Protein AF-S4Y455-F1 (afdb_monomer)

Sequence (99 aa):
MIACAACVGLAACSETSSTPSPEPAGFADRIAPLAAERCDGCHATAPGGSMAAYRTARSLVTPGKPDESLYYTLPARHPAAWGDAAGLVRAWIEAGAPE

pLDDT: mean 84.58, std 18.62, range [44.59, 98.56]

Mean predicted aligned error: 10.8 Å

Foldseek 3Di:
DDDDDDDDDDPPPPPPPPPPPPDVDALQPQPLVLQVVFPCVPACPDVLHGCSDLVSQVVQADALCQPSGCSQPPDPPDPTHSPPCSVVVNVCSNVGRGD

Secondary structure (DSSP, 8-state):
--------------------------IIIIIHHHHHHHTHHHHTTSTT--TTSHHHHHHT--TT-GGG-HHHH--TT-S---GGGHHHHHHHHHTT---

Solvent-accessible surface area (backbone atoms only — not comparable to full-atom values): 6136 Å² total; per-residue (Å²): 138,87,88,80,85,85,89,88,78,92,80,74,79,78,72,77,74,74,68,77,72,82,64,81,69,24,33,69,77,61,44,20,61,55,25,44,72,61,41,24,89,69,24,50,86,35,95,79,38,31,49,40,37,63,74,40,38,56,74,33,48,39,64,55,31,38,90,74,8,56,71,68,66,52,66,90,86,55,93,62,74,64,65,90,49,40,65,60,57,38,52,41,22,49,70,49,52,53,95

Radius of gyration: 24.21 Å; Cα contacts (8 Å, |Δi|>4): 109; chains: 1; bounding box: 21×57×83 Å

Structure (mmCIF, N/CA/C/O backbone):
data_AF-S4Y455-F1
#
_entry.id   AF-S4Y455-F1
#
loop_
_atom_site.group_PDB
_atom_site.id
_atom_site.type_symbol
_atom_site.label_atom_id
_atom_site.label_alt_id
_atom_site.label_comp_id
_atom_site.label_asym_id
_atom_site.label_entity_id
_atom_site.label_seq_id
_atom_site.pdbx_PDB_ins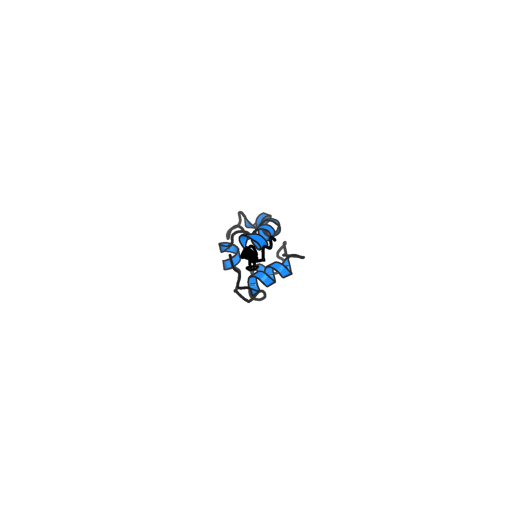_code
_atom_site.Cartn_x
_atom_site.Cartn_y
_atom_site.Cartn_z
_atom_site.occupancy
_atom_site.B_iso_or_equiv
_atom_site.auth_seq_id
_atom_site.auth_comp_id
_atom_site.auth_asym_id
_atom_site.auth_atom_id
_atom_site.pdbx_PDB_model_num
ATOM 1 N N . MET A 1 1 ? 2.769 41.820 68.278 1.00 48.25 1 MET A N 1
ATOM 2 C CA . MET A 1 1 ? 1.941 42.318 67.154 1.00 48.25 1 MET A CA 1
ATOM 3 C C . MET A 1 1 ? 2.925 42.613 66.032 1.00 48.25 1 MET A C 1
ATOM 5 O O . MET A 1 1 ? 3.915 43.261 66.327 1.00 48.25 1 MET A O 1
ATOM 9 N N . ILE A 1 2 ? 2.817 42.094 64.812 1.00 48.97 2 ILE A N 1
ATOM 10 C CA . ILE A 1 2 ? 1.632 41.699 64.027 1.00 48.97 2 ILE A CA 1
ATOM 11 C C . ILE A 1 2 ? 1.755 40.241 63.540 1.00 48.97 2 ILE A C 1
ATOM 13 O O . ILE A 1 2 ? 2.862 39.729 63.411 1.00 48.97 2 ILE A O 1
ATOM 17 N N . ALA A 1 3 ? 0.623 39.585 63.273 1.00 47.47 3 ALA A N 1
ATOM 18 C CA . ALA A 1 3 ? 0.552 38.279 62.618 1.00 47.47 3 ALA A CA 1
ATOM 19 C C . ALA A 1 3 ? -0.255 38.381 61.312 1.00 47.47 3 ALA A C 1
ATOM 21 O O . ALA A 1 3 ? -1.276 39.060 61.299 1.00 47.47 3 ALA A O 1
ATOM 22 N N . CYS A 1 4 ? 0.176 37.655 60.277 1.00 49.06 4 CYS A N 1
ATOM 23 C CA . CYS A 1 4 ? -0.615 37.186 59.129 1.00 49.06 4 CYS A CA 1
ATOM 24 C C . CYS A 1 4 ? -0.007 35.820 58.753 1.00 49.06 4 CYS A C 1
ATOM 26 O O . CYS A 1 4 ? 1.173 35.768 58.427 1.00 49.06 4 CYS A O 1
ATOM 28 N N . ALA A 1 5 ? -0.625 34.666 59.020 1.00 52.19 5 ALA A N 1
ATOM 29 C CA . ALA A 1 5 ? -1.925 34.164 58.550 1.00 52.19 5 ALA A CA 1
ATOM 30 C C . ALA A 1 5 ? -1.912 33.823 57.044 1.00 52.19 5 ALA A C 1
ATOM 32 O O . ALA A 1 5 ? -1.640 34.679 56.210 1.00 52.19 5 ALA A O 1
ATOM 33 N N . ALA A 1 6 ? -2.162 32.542 56.743 1.00 59.69 6 ALA A N 1
ATOM 34 C CA . ALA A 1 6 ? -2.070 31.911 55.421 1.00 59.69 6 ALA A CA 1
ATOM 35 C C . ALA A 1 6 ? -3.368 32.029 54.577 1.00 59.69 6 ALA A C 1
ATOM 37 O O . ALA A 1 6 ? -4.293 32.735 54.972 1.00 59.69 6 ALA A O 1
ATOM 38 N N . CYS A 1 7 ? -3.449 31.235 53.489 1.00 44.81 7 CYS A N 1
ATOM 39 C CA . CYS A 1 7 ? -4.360 31.305 52.317 1.00 44.81 7 CYS A CA 1
ATOM 40 C C . CYS A 1 7 ? -3.849 32.296 51.250 1.00 44.81 7 CYS A C 1
ATOM 42 O O . CYS A 1 7 ? -3.299 33.330 51.607 1.00 44.81 7 CYS A O 1
ATOM 44 N N . VAL A 1 8 ? -3.940 32.065 49.933 1.00 52.41 8 VAL A N 1
ATOM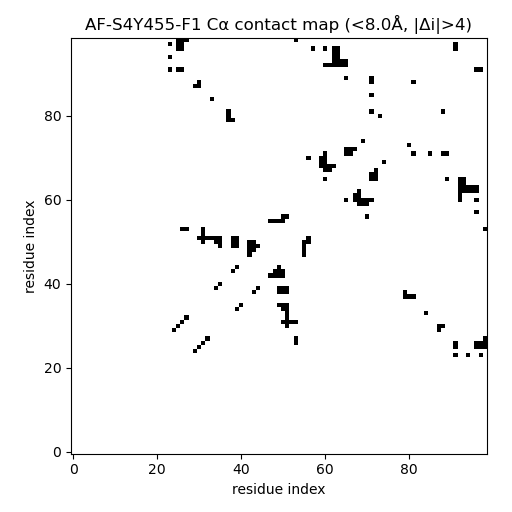 45 C CA . VAL A 1 8 ? -4.531 31.006 49.060 1.00 52.41 8 VAL A CA 1
ATOM 46 C C . VAL A 1 8 ? -3.398 30.538 48.101 1.00 52.41 8 VAL A C 1
ATOM 48 O O . VAL A 1 8 ? -2.453 31.298 47.926 1.00 52.41 8 VAL A O 1
ATOM 51 N N . GLY A 1 9 ? -3.313 29.374 47.435 1.00 52.91 9 GLY A N 1
ATOM 52 C CA . GLY A 1 9 ? -4.171 28.224 47.088 1.00 52.91 9 GLY A CA 1
ATOM 53 C C . GLY A 1 9 ? -3.700 27.696 45.708 1.00 52.91 9 GLY A C 1
ATOM 54 O O . GLY A 1 9 ? -2.988 28.407 45.000 1.00 52.91 9 GLY A O 1
ATOM 55 N N . LEU A 1 10 ? -4.006 26.449 45.330 1.00 56.34 10 LEU A N 1
ATOM 56 C CA . LEU A 1 10 ? -3.381 25.809 44.159 1.00 56.34 10 LEU A C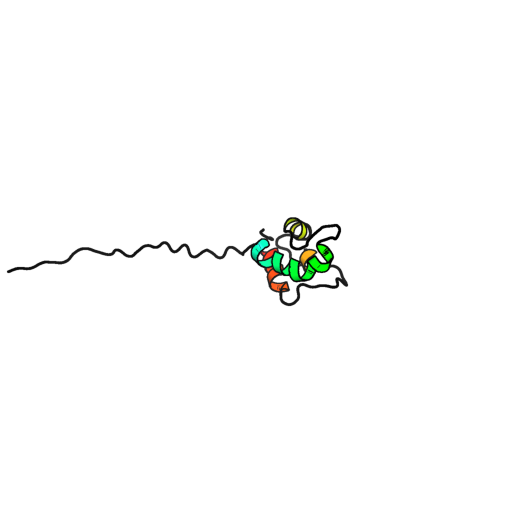A 1
ATOM 57 C C . LEU A 1 10 ? -3.830 26.443 42.829 1.00 56.34 10 LEU A C 1
ATOM 59 O O . LEU A 1 10 ? -4.969 26.254 42.412 1.00 56.34 10 LEU A O 1
ATOM 63 N N . ALA A 1 11 ? -2.897 27.065 42.109 1.00 53.19 11 ALA A N 1
ATOM 64 C CA . ALA A 1 11 ? -2.974 27.229 40.660 1.00 53.19 11 ALA A CA 1
ATOM 65 C C . ALA A 1 11 ? -2.076 26.174 40.000 1.00 53.19 11 ALA A C 1
ATOM 67 O O . ALA A 1 11 ? -1.026 26.480 39.438 1.00 53.19 11 ALA A O 1
ATOM 68 N N . ALA A 1 12 ? -2.475 24.903 40.113 1.00 55.94 12 ALA A N 1
ATOM 69 C CA . ALA A 1 12 ? -1.971 23.905 39.184 1.00 55.94 12 ALA A CA 1
ATOM 70 C C . ALA A 1 12 ? -2.458 24.330 37.796 1.00 55.94 12 ALA A C 1
ATOM 72 O O . ALA A 1 12 ? -3.668 24.397 37.569 1.00 55.94 12 ALA A O 1
ATOM 73 N N . CYS A 1 13 ? -1.533 24.659 36.895 1.00 50.34 13 CYS A N 1
ATOM 74 C CA . CYS A 1 13 ? -1.868 24.824 35.492 1.00 50.34 13 CYS A CA 1
ATOM 75 C C . CYS A 1 13 ? -2.409 23.484 35.001 1.00 50.34 13 CYS A C 1
ATOM 77 O O . CYS A 1 13 ? -1.640 22.582 34.675 1.00 50.34 13 CYS A O 1
ATOM 79 N N . SER A 1 14 ? -3.734 23.358 34.947 1.00 55.56 14 SER A N 1
ATOM 80 C CA . SER A 1 14 ? -4.405 22.334 34.158 1.00 55.56 14 SER A CA 1
ATOM 81 C C . SER A 1 14 ? -4.241 22.695 32.685 1.00 55.56 14 SER A C 1
ATOM 83 O O . SER A 1 14 ? -5.211 22.973 31.981 1.00 55.56 14 SER A O 1
ATOM 85 N N . GLU A 1 15 ? -2.991 22.684 32.216 1.00 54.75 15 GLU A N 1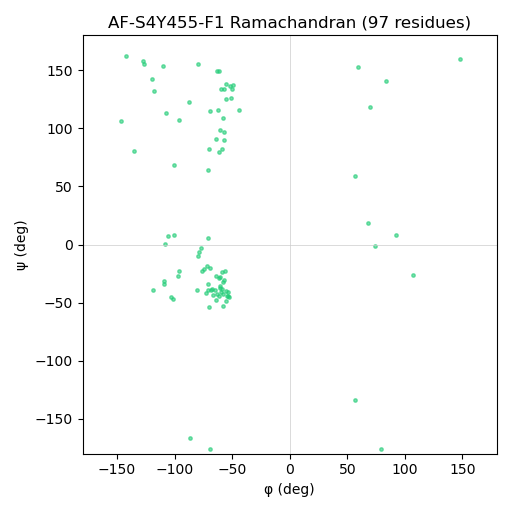
ATOM 86 C CA . GLU A 1 15 ? -2.728 22.249 30.860 1.00 54.75 15 GLU A CA 1
ATOM 87 C C . GLU A 1 15 ? -3.297 20.840 30.784 1.00 54.75 15 GLU A C 1
ATOM 89 O O . GLU A 1 15 ? -2.688 19.852 31.200 1.00 54.75 15 GLU A O 1
ATOM 94 N N . THR A 1 16 ? -4.522 20.769 30.269 1.00 52.91 16 THR A N 1
ATOM 95 C CA . THR A 1 16 ? -5.013 19.585 29.591 1.00 52.91 16 THR A CA 1
ATOM 96 C C . THR A 1 16 ? -4.091 19.398 28.398 1.00 52.91 16 THR A C 1
ATOM 98 O O . THR A 1 16 ? -4.408 19.791 27.276 1.00 52.91 16 THR A O 1
ATOM 101 N N . SER A 1 17 ? -2.918 18.826 28.669 1.00 50.12 17 SER A N 1
ATOM 102 C CA . SER A 1 17 ? -2.100 18.153 27.686 1.00 50.12 17 SER A CA 1
ATOM 103 C C . SER A 1 17 ? -2.987 17.068 27.115 1.00 50.12 17 SER A C 1
ATOM 105 O O . SER A 1 17 ? -3.048 15.948 27.626 1.00 50.12 17 SER A O 1
ATOM 107 N N . SER A 1 18 ? -3.705 17.430 26.056 1.00 51.62 18 SER A N 1
ATOM 108 C CA . SER A 1 18 ? -4.146 16.499 25.042 1.00 51.62 18 SER A CA 1
ATOM 109 C C . SER A 1 18 ? -2.875 15.878 24.490 1.00 51.62 18 SER A C 1
ATOM 111 O O . SER A 1 18 ? -2.350 16.314 23.468 1.00 51.62 18 SER A O 1
ATOM 113 N N . THR A 1 19 ? -2.359 14.873 25.203 1.00 54.16 19 THR A N 1
ATOM 114 C CA . THR A 1 19 ? -1.525 13.839 24.614 1.00 54.16 19 THR A CA 1
ATOM 115 C C . THR A 1 19 ? -2.252 13.472 23.333 1.00 54.16 19 THR A C 1
ATOM 117 O O . THR A 1 19 ? -3.408 13.042 23.439 1.00 54.16 19 THR A O 1
ATOM 120 N N . PRO A 1 20 ? -1.671 13.702 22.142 1.00 54.06 20 PRO A N 1
ATOM 121 C CA . PRO A 1 20 ? -2.291 13.217 20.931 1.00 54.06 20 PRO A CA 1
ATOM 122 C C . PRO A 1 20 ? -2.406 11.713 21.131 1.00 54.06 20 PRO A C 1
ATOM 124 O O . PRO A 1 20 ? -1.395 11.009 21.202 1.00 54.06 20 PRO A O 1
ATOM 127 N N . SER A 1 21 ? -3.641 11.241 21.328 1.00 44.59 21 SER A N 1
ATOM 128 C CA . SER A 1 21 ? -3.923 9.817 21.285 1.00 44.59 21 SER A CA 1
ATOM 129 C C . SER A 1 21 ? -3.317 9.355 19.968 1.00 44.59 21 SER A C 1
ATOM 131 O O . SER A 1 21 ? -3.590 10.007 18.955 1.00 44.59 21 SER A O 1
ATOM 133 N N . PRO A 1 22 ? -2.447 8.334 19.957 1.00 56.81 22 PRO A N 1
ATOM 134 C CA . PRO A 1 22 ? -1.870 7.858 18.720 1.00 56.81 22 PRO A CA 1
ATOM 135 C C . PRO A 1 22 ? -2.987 7.177 17.934 1.00 56.81 22 PRO A C 1
ATOM 137 O O . PRO A 1 22 ? -3.133 5.955 17.969 1.00 56.81 22 PRO A O 1
ATOM 140 N N . GLU A 1 23 ? -3.784 7.979 17.222 1.00 54.09 23 GLU A N 1
ATOM 141 C CA . GLU A 1 23 ? -4.540 7.489 16.086 1.00 54.09 23 GLU A CA 1
ATOM 142 C C . GLU A 1 23 ? -3.551 6.710 15.214 1.00 54.09 23 GLU A C 1
ATOM 144 O O . GLU A 1 23 ? -2.383 7.116 15.085 1.00 54.09 23 GLU A O 1
ATOM 149 N N . PRO A 1 24 ? -3.952 5.543 14.687 1.00 58.72 24 PRO A N 1
ATOM 150 C CA . PRO A 1 24 ? -3.076 4.725 13.868 1.00 58.72 24 PRO A CA 1
ATOM 151 C C . PRO A 1 24 ? -2.748 5.512 12.597 1.00 58.72 24 PRO A C 1
ATOM 153 O O . PRO A 1 24 ? -3.513 5.468 11.641 1.00 58.72 24 PRO A O 1
ATOM 156 N N . ALA A 1 25 ? -1.651 6.286 12.646 1.00 71.94 25 ALA A N 1
ATOM 157 C CA . ALA A 1 25 ? -1.380 7.323 11.651 1.00 71.94 25 ALA A CA 1
ATOM 158 C C . ALA A 1 25 ? -1.463 6.752 10.237 1.00 71.94 25 ALA A C 1
ATOM 160 O O . ALA A 1 25 ? -0.995 5.630 10.004 1.00 71.94 25 ALA A O 1
ATOM 161 N N . GLY A 1 26 ? -2.122 7.519 9.374 1.00 90.06 26 GLY A N 1
ATOM 162 C CA . GLY A 1 26 ? -2.867 7.010 8.237 1.00 90.06 26 GLY A CA 1
ATOM 163 C C . GLY A 1 26 ? -2.013 6.419 7.129 1.00 90.06 26 GLY A C 1
ATOM 164 O O . GLY A 1 26 ? -0.777 6.352 7.193 1.00 90.06 26 GLY A O 1
ATOM 165 N N . PHE A 1 27 ? -2.693 6.028 6.056 1.00 96.44 27 PHE A N 1
ATOM 166 C CA . PHE A 1 27 ? -2.030 5.683 4.811 1.00 96.44 27 PHE A CA 1
ATOM 167 C C . PHE A 1 27 ? -1.095 6.814 4.359 1.00 96.44 27 PHE A C 1
ATOM 169 O O . PHE A 1 27 ? 0.051 6.533 4.008 1.00 96.44 27 PHE A O 1
ATOM 176 N N . ALA A 1 28 ? -1.542 8.073 4.417 1.00 96.25 28 ALA A N 1
ATOM 177 C CA . ALA A 1 28 ? -0.757 9.231 3.988 1.00 96.25 28 ALA A CA 1
ATOM 178 C C . ALA A 1 28 ? 0.587 9.373 4.732 1.00 96.25 28 ALA A C 1
ATOM 180 O O . ALA A 1 28 ? 1.613 9.619 4.096 1.00 96.25 28 ALA A O 1
ATOM 181 N N . ASP A 1 29 ? 0.599 9.169 6.053 1.00 93.75 29 ASP A N 1
ATOM 182 C CA . ASP A 1 29 ? 1.792 9.366 6.887 1.00 93.75 29 ASP A CA 1
ATOM 183 C C . ASP A 1 29 ? 2.761 8.181 6.840 1.00 93.75 29 ASP A C 1
ATOM 185 O O . ASP A 1 29 ? 3.979 8.368 6.863 1.00 93.75 29 ASP A O 1
ATOM 189 N N . ARG A 1 30 ? 2.237 6.945 6.821 1.00 92.00 30 ARG A N 1
ATOM 190 C CA . ARG A 1 30 ? 3.065 5.738 6.991 1.00 92.00 30 ARG A CA 1
ATOM 191 C C . ARG A 1 30 ? 3.234 4.896 5.738 1.00 92.00 30 ARG A C 1
ATOM 193 O O . ARG A 1 30 ? 4.277 4.272 5.593 1.00 92.00 30 ARG A O 1
ATOM 200 N N . ILE A 1 31 ? 2.229 4.821 4.868 1.00 97.25 31 ILE A N 1
ATOM 201 C CA . ILE A 1 31 ? 2.173 3.836 3.774 1.00 97.25 31 ILE A CA 1
ATOM 202 C C . ILE A 1 31 ? 2.533 4.475 2.435 1.00 97.25 31 ILE A C 1
ATOM 204 O O . ILE A 1 31 ? 3.348 3.923 1.696 1.00 97.25 31 ILE A O 1
ATOM 208 N N . ALA A 1 32 ? 1.985 5.656 2.144 1.00 97.69 32 ALA A N 1
ATOM 209 C CA . ALA A 1 32 ? 2.238 6.385 0.909 1.00 97.69 32 ALA A CA 1
ATOM 210 C C . ALA A 1 32 ? 3.742 6.620 0.652 1.00 97.69 32 ALA A C 1
ATOM 212 O O . ALA A 1 32 ? 4.183 6.326 -0.460 1.00 97.69 32 ALA A O 1
ATOM 213 N N . PRO A 1 33 ? 4.577 7.028 1.637 1.00 97.56 33 PRO A N 1
ATOM 214 C CA . PRO A 1 33 ? 6.012 7.207 1.402 1.00 97.56 33 PRO A CA 1
ATOM 215 C C . PRO A 1 33 ? 6.724 5.890 1.057 1.00 97.56 33 PRO A C 1
ATOM 217 O O . PRO A 1 33 ? 7.569 5.854 0.164 1.00 97.56 33 PRO A O 1
ATOM 220 N N . LEU A 1 34 ? 6.343 4.786 1.712 1.00 97.00 34 LEU A N 1
ATOM 221 C CA . LEU A 1 34 ? 6.919 3.458 1.471 1.00 97.00 34 LEU A CA 1
ATOM 222 C C . LEU A 1 34 ? 6.554 2.912 0.086 1.00 97.00 34 LEU A C 1
ATOM 224 O O . LEU A 1 34 ? 7.381 2.255 -0.551 1.00 97.00 34 LEU A O 1
ATOM 228 N N . ALA A 1 35 ? 5.321 3.169 -0.357 1.00 97.19 35 ALA A N 1
ATOM 229 C CA . ALA A 1 35 ? 4.814 2.802 -1.673 1.00 97.19 35 ALA A CA 1
ATOM 230 C C . ALA A 1 35 ? 5.450 3.655 -2.783 1.00 97.19 35 ALA A C 1
ATOM 232 O O . ALA A 1 35 ? 5.818 3.125 -3.833 1.00 97.19 35 ALA A O 1
ATOM 233 N N . ALA A 1 36 ? 5.648 4.953 -2.530 1.00 97.50 36 ALA A N 1
ATOM 234 C CA . ALA A 1 36 ? 6.337 5.859 -3.444 1.00 97.50 36 ALA A CA 1
ATOM 235 C C . ALA A 1 36 ? 7.791 5.411 -3.674 1.00 97.50 36 ALA A C 1
ATOM 237 O O . ALA A 1 36 ? 8.254 5.347 -4.810 1.00 97.50 36 ALA A O 1
ATOM 238 N N . GLU A 1 37 ? 8.488 5.030 -2.599 1.00 96.31 37 GLU A N 1
ATOM 239 C CA . GLU A 1 37 ? 9.858 4.510 -2.645 1.00 96.31 37 GLU A CA 1
ATOM 240 C C . GLU A 1 37 ? 9.962 3.171 -3.403 1.00 96.31 37 GLU A C 1
ATOM 242 O O . GLU A 1 37 ? 10.849 3.002 -4.240 1.00 96.31 37 GLU A O 1
ATOM 247 N N . ARG A 1 38 ? 9.077 2.203 -3.111 1.00 94.94 38 ARG A N 1
ATOM 248 C CA . ARG A 1 38 ? 9.236 0.799 -3.554 1.00 94.94 38 ARG A CA 1
ATOM 249 C C . ARG A 1 38 ? 8.473 0.420 -4.819 1.00 94.94 38 ARG A C 1
ATOM 251 O O . ARG A 1 38 ? 8.872 -0.525 -5.497 1.00 94.94 38 ARG A O 1
ATOM 258 N N . CYS A 1 39 ? 7.360 1.087 -5.115 1.00 95.94 39 CYS A N 1
ATOM 259 C CA . CYS A 1 39 ? 6.404 0.643 -6.132 1.00 95.94 39 CYS A CA 1
ATOM 260 C C . CYS A 1 39 ? 6.251 1.655 -7.272 1.00 95.94 39 CYS A C 1
ATOM 262 O O . CYS A 1 39 ? 6.156 1.272 -8.440 1.00 95.94 39 CYS A O 1
ATOM 264 N N . ASP A 1 40 ? 6.250 2.951 -6.966 1.00 96.38 40 ASP A N 1
ATOM 265 C CA . ASP A 1 40 ? 5.890 3.984 -7.944 1.00 96.38 40 ASP A CA 1
ATOM 266 C C . ASP A 1 40 ? 6.910 4.172 -9.071 1.00 96.38 40 ASP A C 1
ATOM 268 O O . ASP A 1 40 ? 6.517 4.590 -10.160 1.00 96.38 40 ASP A O 1
ATOM 272 N N . GLY A 1 41 ? 8.163 3.739 -8.888 1.00 95.44 41 GLY A N 1
ATOM 273 C CA . GLY A 1 41 ? 9.141 3.632 -9.979 1.00 95.44 41 GLY A CA 1
ATOM 274 C C . GLY A 1 41 ? 8.674 2.753 -11.153 1.00 95.44 41 GLY A C 1
ATOM 275 O O . GLY A 1 41 ? 9.132 2.946 -12.278 1.00 95.44 41 GLY A O 1
ATOM 276 N N . CYS A 1 42 ? 7.729 1.833 -10.920 1.00 94.19 42 CYS A N 1
ATOM 277 C CA . CYS A 1 42 ? 7.028 1.085 -11.968 1.00 94.19 42 CYS A CA 1
ATOM 278 C C . CYS A 1 42 ? 5.558 1.504 -12.131 1.00 94.19 42 CYS A C 1
ATOM 280 O O . CYS A 1 42 ? 5.029 1.423 -13.238 1.00 94.19 42 CYS A O 1
ATOM 282 N N . HIS A 1 43 ? 4.885 1.927 -11.055 1.00 94.75 43 HIS A N 1
ATOM 283 C CA . HIS A 1 43 ? 3.431 2.122 -11.048 1.00 94.75 43 HIS A CA 1
ATOM 284 C C . HIS A 1 43 ? 2.941 3.554 -11.306 1.00 94.75 43 HIS A C 1
ATOM 286 O O . HIS A 1 43 ? 1.817 3.708 -11.780 1.00 94.75 43 HIS A O 1
ATOM 292 N N . ALA A 1 44 ? 3.740 4.602 -11.068 1.00 93.50 44 ALA A N 1
ATOM 293 C CA . ALA A 1 44 ? 3.263 5.992 -11.140 1.00 93.50 44 ALA A CA 1
ATOM 294 C C . ALA A 1 44 ? 2.660 6.381 -12.503 1.00 93.50 44 ALA A C 1
ATOM 296 O O . ALA A 1 44 ? 1.731 7.185 -12.562 1.00 93.50 44 ALA A O 1
ATOM 297 N N . THR A 1 45 ? 3.169 5.795 -13.590 1.00 91.56 45 THR A N 1
ATOM 298 C CA . THR A 1 45 ? 2.708 6.014 -14.973 1.00 91.56 45 THR A CA 1
ATOM 299 C C . THR A 1 45 ? 1.959 4.814 -15.563 1.00 91.56 45 THR A C 1
ATOM 301 O O . THR A 1 45 ? 1.529 4.864 -16.717 1.00 91.56 45 THR A O 1
ATOM 304 N N . ALA A 1 46 ? 1.789 3.732 -14.799 1.00 89.31 46 ALA A N 1
ATOM 305 C CA . ALA A 1 46 ? 1.116 2.522 -15.256 1.00 89.31 46 ALA A CA 1
ATOM 306 C C . ALA A 1 46 ? -0.419 2.668 -15.213 1.00 89.31 46 ALA A C 1
ATOM 308 O O . ALA A 1 46 ? -0.954 3.421 -14.393 1.00 89.31 46 ALA A O 1
ATOM 309 N N . PRO A 1 47 ? -1.170 1.903 -16.030 1.00 86.25 47 PRO A N 1
ATOM 310 C CA . PRO A 1 47 ? -2.611 1.752 -15.850 1.00 86.25 47 PRO A CA 1
ATOM 311 C C . PRO A 1 47 ? -2.930 1.265 -14.428 1.00 86.25 47 PRO A C 1
ATOM 313 O O . PRO A 1 47 ? -2.395 0.253 -13.981 1.00 86.25 47 PRO A O 1
ATOM 316 N N . GLY A 1 48 ? -3.789 1.998 -13.717 1.00 83.69 48 GLY A N 1
ATOM 317 C CA . GLY A 1 48 ? -4.048 1.816 -12.281 1.00 83.69 48 GLY A CA 1
ATOM 318 C C . GLY A 1 48 ? -3.444 2.920 -11.404 1.00 83.69 48 GLY A C 1
ATOM 319 O O . GLY A 1 48 ? -4.027 3.249 -10.377 1.00 83.69 48 GLY A O 1
ATOM 320 N N . GLY A 1 49 ? -2.370 3.571 -11.863 1.00 92.69 49 GLY A N 1
ATOM 321 C CA . GLY A 1 49 ? -1.736 4.717 -11.209 1.00 92.69 49 GLY A CA 1
ATOM 322 C C . GLY A 1 49 ? -0.812 4.365 -10.038 1.00 92.69 49 GLY A C 1
ATOM 323 O O . GLY A 1 49 ? -0.570 3.200 -9.727 1.00 92.69 49 GLY A O 1
ATOM 324 N N . SER A 1 50 ? -0.301 5.417 -9.392 1.00 96.94 50 SER A N 1
ATOM 325 C CA . SER A 1 50 ? 0.562 5.356 -8.203 1.00 96.94 50 SER A CA 1
ATOM 326 C C . SER A 1 50 ? -0.025 4.465 -7.100 1.00 96.94 50 SER A C 1
ATOM 328 O O . SER A 1 50 ? -1.196 4.599 -6.738 1.00 96.94 50 SER A O 1
ATOM 330 N N . MET A 1 51 ? 0.812 3.595 -6.533 1.00 96.81 51 MET A N 1
ATOM 331 C CA . MET A 1 51 ? 0.530 2.809 -5.329 1.00 96.81 51 MET A CA 1
ATOM 332 C C . MET A 1 51 ? 0.592 3.664 -4.060 1.00 96.81 51 MET A C 1
ATOM 334 O O . MET A 1 51 ? -0.001 3.278 -3.054 1.00 96.81 51 MET A O 1
ATOM 338 N N . ALA A 1 52 ? 1.271 4.815 -4.105 1.00 97.44 52 ALA A N 1
ATOM 339 C CA . ALA A 1 52 ? 1.248 5.840 -3.061 1.00 97.44 52 ALA A CA 1
ATOM 340 C C . ALA A 1 52 ? -0.027 6.705 -3.064 1.00 97.44 52 ALA A C 1
ATOM 342 O O . ALA A 1 52 ? -0.198 7.540 -2.180 1.00 97.44 52 ALA A O 1
ATOM 343 N N . ALA A 1 53 ? -0.946 6.511 -4.014 1.00 97.19 53 ALA A N 1
ATOM 344 C CA . ALA A 1 53 ? -2.272 7.115 -3.964 1.00 97.19 53 ALA A CA 1
ATOM 345 C C . ALA A 1 53 ? -3.239 6.216 -3.175 1.00 97.19 53 ALA A C 1
ATOM 347 O O . ALA A 1 53 ? -3.479 5.068 -3.561 1.00 97.19 53 ALA A O 1
ATOM 348 N N . TYR A 1 54 ? -3.859 6.754 -2.115 1.00 97.12 54 TYR A N 1
ATOM 349 C CA . TYR A 1 54 ? -4.754 5.988 -1.233 1.00 97.12 54 TYR A CA 1
ATOM 350 C C . TYR A 1 54 ? -5.866 5.278 -2.006 1.00 97.12 54 TYR A C 1
ATOM 352 O O . TYR A 1 54 ? -6.092 4.090 -1.807 1.00 97.12 54 TYR A O 1
ATOM 360 N N . ARG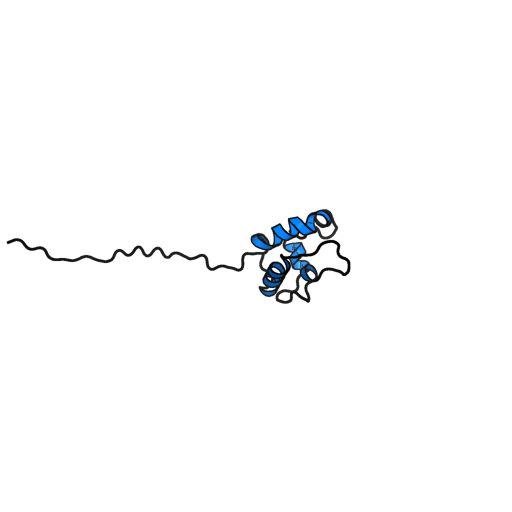 A 1 55 ? -6.504 5.959 -2.968 1.00 96.25 55 ARG A N 1
ATOM 361 C CA . ARG A 1 55 ? -7.539 5.368 -3.835 1.00 96.25 55 ARG A CA 1
ATOM 362 C C . ARG A 1 55 ? -7.069 4.084 -4.533 1.00 96.25 55 ARG A C 1
ATOM 364 O O . ARG A 1 55 ? -7.847 3.136 -4.637 1.00 96.25 55 ARG A O 1
ATOM 371 N N . THR A 1 56 ? -5.825 4.052 -5.009 1.00 96.75 56 THR A N 1
ATOM 372 C CA . THR A 1 56 ? -5.240 2.887 -5.682 1.00 96.75 56 THR A CA 1
ATOM 373 C C . THR A 1 56 ? -4.998 1.770 -4.679 1.00 96.75 56 THR A C 1
ATOM 375 O O . THR A 1 56 ? -5.536 0.676 -4.845 1.00 96.75 56 THR A O 1
ATOM 378 N N . ALA A 1 57 ? -4.275 2.061 -3.593 1.00 96.88 57 ALA A N 1
ATOM 379 C CA . ALA A 1 57 ? -3.989 1.104 -2.529 1.00 96.88 57 ALA A CA 1
ATOM 380 C C . ALA A 1 57 ? -5.273 0.491 -1.952 1.00 96.88 57 ALA A C 1
ATOM 382 O O . ALA A 1 57 ? -5.435 -0.727 -1.905 1.00 96.88 57 ALA A O 1
ATOM 383 N N . ARG A 1 58 ? -6.248 1.338 -1.614 1.00 97.00 58 ARG A N 1
ATOM 384 C CA . ARG A 1 58 ? -7.538 0.952 -1.044 1.00 97.00 58 ARG A CA 1
ATOM 385 C C . ARG A 1 58 ? -8.360 0.060 -1.973 1.00 97.00 58 ARG A C 1
ATOM 387 O O . ARG A 1 58 ? -9.114 -0.767 -1.467 1.00 97.00 58 ARG A O 1
ATOM 394 N N . SER A 1 59 ? -8.203 0.177 -3.296 1.00 97.00 59 SER A N 1
ATOM 395 C CA . SER A 1 59 ? -8.859 -0.709 -4.276 1.00 97.00 59 SER A CA 1
ATOM 396 C C . SER A 1 59 ? -8.280 -2.132 -4.314 1.00 97.00 59 SER A C 1
ATOM 398 O O . SER A 1 59 ? -8.944 -3.054 -4.780 1.00 97.00 59 SER A O 1
ATOM 400 N N . LEU A 1 60 ? -7.067 -2.314 -3.781 1.00 96.94 60 LEU A N 1
ATOM 401 C CA . LEU A 1 60 ? -6.317 -3.572 -3.719 1.00 96.94 60 LEU A CA 1
ATOM 402 C C . LEU A 1 60 ? -6.299 -4.173 -2.297 1.00 96.94 60 LEU A C 1
ATOM 404 O O . LEU A 1 60 ? -5.59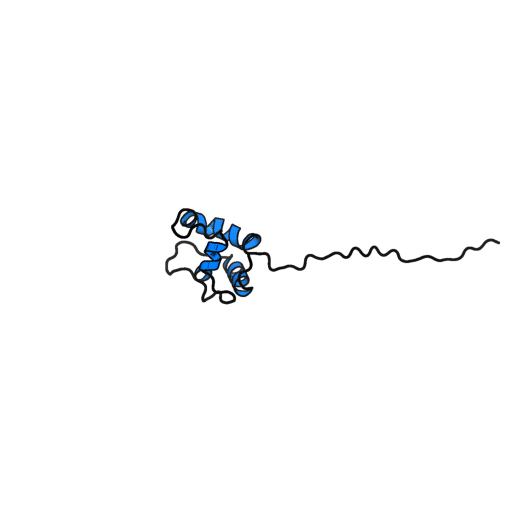2 -5.154 -2.046 1.00 96.94 60 LEU A O 1
ATOM 408 N N . VAL A 1 61 ? -7.058 -3.581 -1.367 1.00 97.94 61 VAL A N 1
ATOM 409 C CA . VAL A 1 61 ? -7.113 -3.951 0.052 1.00 97.94 61 VAL A CA 1
ATOM 410 C C . VAL A 1 61 ? -8.509 -4.413 0.463 1.00 97.94 61 VAL A C 1
ATOM 412 O O . VAL A 1 61 ? -9.510 -3.722 0.251 1.00 97.94 61 VAL A O 1
ATOM 415 N N . THR A 1 62 ? -8.534 -5.545 1.160 1.00 98.38 62 THR A N 1
ATOM 416 C CA . THR A 1 62 ? -9.661 -6.044 1.947 1.00 98.38 62 THR A CA 1
ATOM 417 C C . THR A 1 62 ? -9.437 -5.626 3.411 1.00 98.38 62 THR A C 1
ATOM 419 O O . THR A 1 62 ? -8.549 -6.178 4.064 1.00 98.38 62 THR A O 1
ATOM 422 N N . PRO A 1 63 ? -10.184 -4.641 3.952 1.00 97.50 63 PRO A N 1
ATOM 423 C CA . PRO A 1 63 ? -9.981 -4.141 5.315 1.00 97.50 63 PRO A CA 1
ATOM 424 C C . PRO A 1 63 ? -10.048 -5.244 6.372 1.00 97.50 63 PRO A C 1
ATOM 426 O O . PRO A 1 63 ? -10.904 -6.125 6.302 1.00 97.50 63 PRO A O 1
ATOM 429 N N . GLY A 1 64 ? -9.143 -5.195 7.350 1.00 97.81 64 GLY A N 1
ATOM 430 C CA . GLY A 1 64 ? -9.007 -6.209 8.396 1.00 97.81 64 GLY A CA 1
ATOM 431 C C . GLY A 1 64 ? -8.368 -7.522 7.930 1.00 97.81 64 GLY A C 1
ATOM 432 O O . GLY A 1 64 ? -8.216 -8.433 8.739 1.00 97.81 64 GLY A O 1
ATOM 433 N N . LYS A 1 65 ? -8.008 -7.655 6.644 1.00 98.56 65 LYS A N 1
ATOM 434 C CA . LYS A 1 65 ? -7.560 -8.919 6.046 1.00 98.56 65 LYS A CA 1
ATOM 435 C C . LYS A 1 65 ? -6.310 -8.753 5.164 1.00 98.56 65 LYS A C 1
ATOM 437 O O . LYS A 1 65 ? -6.418 -8.710 3.933 1.00 98.56 65 LYS A O 1
ATOM 442 N N . PRO A 1 66 ? -5.104 -8.690 5.757 1.00 97.88 66 PRO A N 1
ATOM 443 C CA . PRO A 1 66 ? -3.852 -8.527 5.011 1.00 97.88 66 PRO A CA 1
ATOM 444 C C . PRO A 1 66 ? -3.617 -9.661 4.005 1.00 97.88 66 PRO A C 1
ATOM 446 O O . PRO A 1 66 ? -3.248 -9.403 2.864 1.00 97.88 66 PRO A O 1
ATOM 449 N N . ASP A 1 67 ? -3.920 -10.906 4.376 1.00 97.69 67 ASP A N 1
ATOM 450 C CA . ASP A 1 67 ? -3.655 -12.077 3.529 1.00 97.69 67 ASP A CA 1
ATOM 451 C C . ASP A 1 67 ? -4.707 -12.278 2.411 1.00 97.69 67 ASP A C 1
ATOM 453 O O . ASP A 1 67 ? -4.483 -13.047 1.480 1.00 97.69 67 ASP A O 1
ATOM 457 N N . GLU A 1 68 ? -5.823 -11.534 2.450 1.00 98.06 68 GLU A N 1
ATOM 458 C CA . GLU A 1 68 ? -6.793 -11.401 1.342 1.00 98.06 68 GLU A CA 1
ATOM 459 C C . GLU A 1 68 ? -6.596 -10.087 0.549 1.00 98.06 68 GLU A C 1
ATOM 461 O O . GLU A 1 68 ? -7.426 -9.734 -0.291 1.00 98.06 68 GLU A O 1
ATOM 466 N N . SER A 1 69 ? -5.525 -9.329 0.815 1.00 98.12 69 SER A N 1
ATOM 467 C CA . SER A 1 69 ? -5.260 -8.027 0.190 1.00 98.12 69 SER A CA 1
ATOM 468 C C . SER A 1 69 ? -4.116 -8.112 -0.816 1.00 98.12 69 SER A C 1
ATOM 470 O O . SER A 1 69 ? -2.957 -8.275 -0.436 1.00 98.12 69 SER A O 1
ATOM 472 N N . LEU A 1 70 ? -4.421 -7.927 -2.105 1.00 96.00 70 LEU A N 1
ATOM 473 C CA . LEU A 1 70 ? -3.429 -7.940 -3.192 1.00 96.00 70 LEU A CA 1
ATOM 474 C C . LEU A 1 70 ? -2.316 -6.902 -2.999 1.00 96.00 70 LEU A C 1
ATOM 476 O O . LEU A 1 70 ? -1.181 -7.150 -3.399 1.00 96.00 70 LEU A O 1
ATOM 480 N N . TYR A 1 71 ? -2.625 -5.774 -2.352 1.00 96.44 71 TYR A N 1
ATOM 481 C CA . TYR A 1 71 ? -1.645 -4.746 -1.990 1.00 96.44 71 TYR A CA 1
ATOM 482 C C . TYR A 1 71 ? -0.536 -5.267 -1.060 1.00 96.44 71 TYR A C 1
ATOM 484 O O . TYR A 1 71 ? 0.576 -4.749 -1.076 1.00 96.44 71 TYR A O 1
ATOM 492 N N . TYR A 1 72 ? -0.823 -6.294 -0.254 1.00 97.25 72 TYR A N 1
ATOM 493 C CA . TYR A 1 72 ? 0.122 -6.886 0.690 1.00 97.25 72 TYR A CA 1
ATOM 494 C C . TYR A 1 72 ? 0.731 -8.196 0.183 1.00 97.25 72 TYR A C 1
ATOM 496 O O . TYR A 1 72 ? 1.946 -8.368 0.257 1.00 97.25 72 TYR A O 1
ATOM 504 N N . THR A 1 73 ? -0.094 -9.108 -0.341 1.00 95.88 73 THR A N 1
ATOM 505 C CA . THR A 1 73 ? 0.363 -10.437 -0.782 1.00 95.88 73 THR A CA 1
ATOM 506 C C . THR A 1 73 ? 1.213 -10.385 -2.047 1.00 95.88 73 THR A C 1
ATOM 508 O O . THR A 1 73 ? 2.168 -11.151 -2.161 1.00 95.88 73 THR A O 1
ATOM 511 N N . LEU A 1 74 ? 0.891 -9.444 -2.945 1.00 92.00 74 LEU A N 1
ATOM 512 C CA . LEU A 1 74 ? 1.472 -9.238 -4.274 1.00 92.00 74 LEU A CA 1
ATOM 513 C C . LEU A 1 74 ? 1.324 -10.454 -5.226 1.00 92.00 74 LEU A C 1
ATOM 515 O O . LEU A 1 74 ? 1.228 -11.607 -4.802 1.00 92.00 74 LEU A O 1
ATOM 519 N N . PRO A 1 75 ? 1.296 -10.241 -6.556 1.00 88.88 75 PRO A N 1
ATOM 520 C CA . PRO A 1 75 ? 1.314 -11.347 -7.510 1.00 88.88 75 PRO A CA 1
ATOM 521 C C . PRO A 1 75 ? 2.609 -12.168 -7.428 1.00 88.88 75 PRO A C 1
ATOM 523 O O . PRO A 1 75 ? 3.697 -11.640 -7.185 1.00 88.88 75 PRO A O 1
ATOM 526 N N . ALA A 1 76 ? 2.526 -13.466 -7.725 1.00 88.88 76 ALA A N 1
ATOM 527 C CA . ALA A 1 76 ? 3.717 -14.303 -7.840 1.00 88.88 76 ALA A CA 1
ATOM 528 C C . ALA A 1 76 ? 4.690 -13.732 -8.892 1.00 88.88 76 ALA A C 1
ATOM 530 O O . ALA A 1 76 ? 4.282 -13.413 -10.009 1.00 88.88 76 ALA A O 1
ATOM 531 N N . ARG A 1 77 ? 5.985 -13.665 -8.547 1.00 88.69 77 ARG A N 1
ATOM 532 C CA . ARG A 1 77 ? 7.068 -13.052 -9.352 1.00 88.69 77 ARG A CA 1
ATOM 533 C C . ARG A 1 77 ? 6.998 -11.521 -9.500 1.00 88.69 77 ARG A C 1
ATOM 535 O O . ARG A 1 77 ? 7.659 -10.984 -10.387 1.00 88.69 77 ARG A O 1
ATOM 542 N N . HIS A 1 78 ? 6.252 -10.811 -8.651 1.00 92.00 78 HIS A N 1
ATOM 543 C CA . HIS A 1 78 ? 6.336 -9.349 -8.591 1.00 92.00 78 HIS A CA 1
ATOM 544 C C . HIS A 1 78 ? 7.776 -8.897 -8.241 1.00 92.00 78 HIS A C 1
ATOM 546 O O . HIS A 1 78 ? 8.378 -9.482 -7.338 1.00 92.00 78 HIS A O 1
ATOM 552 N N . PRO A 1 79 ? 8.364 -7.905 -8.944 1.00 89.12 79 PRO A N 1
ATOM 553 C CA . PRO A 1 79 ? 9.790 -7.575 -8.812 1.00 89.12 79 PRO A CA 1
ATOM 554 C C . PRO A 1 79 ? 10.139 -6.795 -7.536 1.00 89.12 79 PRO A C 1
ATOM 556 O O . PRO A 1 79 ? 11.286 -6.827 -7.100 1.00 89.12 79 PRO A O 1
ATOM 559 N N . ALA A 1 80 ? 9.163 -6.105 -6.942 1.00 89.25 80 ALA A N 1
ATOM 560 C CA . ALA A 1 80 ? 9.298 -5.395 -5.672 1.00 89.25 80 ALA A CA 1
ATOM 561 C C . ALA A 1 80 ? 8.486 -6.092 -4.572 1.00 89.25 80 ALA A C 1
ATOM 563 O O . A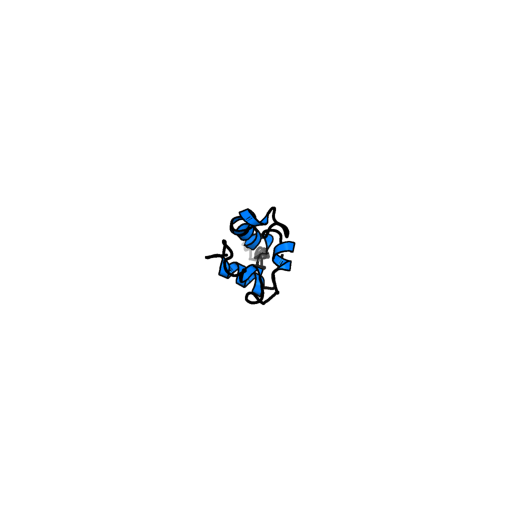LA A 1 80 ? 7.466 -6.721 -4.853 1.00 89.25 80 ALA A O 1
ATOM 564 N N . ALA A 1 81 ? 8.904 -5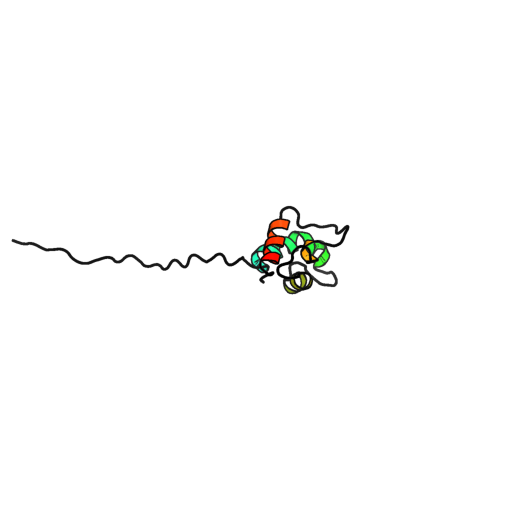.932 -3.318 1.00 91.50 81 ALA A N 1
ATOM 565 C CA . ALA A 1 81 ? 8.187 -6.403 -2.137 1.00 91.50 81 ALA A CA 1
ATOM 566 C C . ALA A 1 81 ? 8.323 -5.384 -0.998 1.00 91.50 81 ALA A C 1
ATOM 568 O O . ALA A 1 81 ? 9.232 -4.554 -1.007 1.00 91.50 81 ALA A O 1
ATOM 569 N N . TRP A 1 82 ? 7.453 -5.469 0.010 1.00 94.19 82 TRP A N 1
ATOM 570 C CA . TRP A 1 82 ? 7.496 -4.572 1.171 1.00 94.19 82 TRP A CA 1
ATOM 571 C C . TRP A 1 82 ? 8.772 -4.709 2.016 1.00 94.19 82 TRP A C 1
ATOM 573 O O . TRP A 1 82 ? 9.195 -3.736 2.641 1.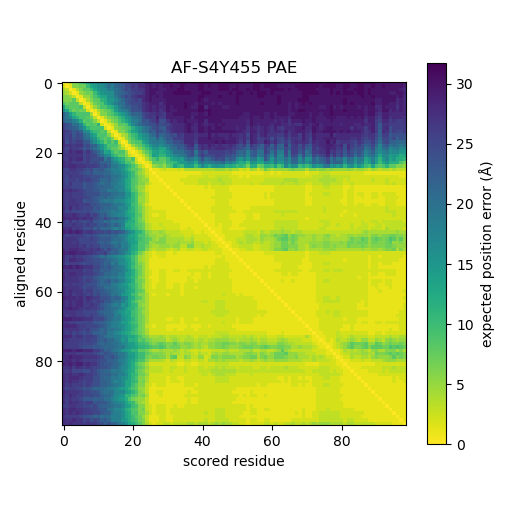00 94.19 82 TRP A O 1
ATOM 583 N N . GLY A 1 83 ? 9.405 -5.889 2.015 1.00 92.81 83 GLY A N 1
ATOM 584 C CA . GLY A 1 83 ? 10.598 -6.166 2.820 1.00 92.81 83 GLY A CA 1
ATOM 585 C C . GLY A 1 83 ? 10.336 -5.915 4.306 1.00 92.81 83 GLY A C 1
ATOM 586 O O . GLY A 1 83 ? 9.277 -6.278 4.818 1.00 92.81 83 GLY A O 1
ATOM 587 N N . ASP A 1 84 ? 11.260 -5.229 4.975 1.00 94.94 84 ASP A N 1
ATOM 588 C CA . ASP A 1 84 ? 11.169 -4.898 6.405 1.00 94.94 84 ASP A CA 1
ATOM 589 C C . ASP A 1 84 ? 9.915 -4.076 6.765 1.00 94.94 84 ASP A C 1
ATOM 591 O O . ASP A 1 84 ? 9.430 -4.127 7.895 1.00 94.94 84 ASP A O 1
ATOM 595 N N . ALA A 1 85 ? 9.332 -3.362 5.795 1.00 94.88 85 ALA A N 1
ATOM 596 C CA . ALA A 1 85 ? 8.110 -2.590 5.992 1.00 94.88 85 ALA A CA 1
ATOM 597 C C . ALA A 1 85 ? 6.818 -3.436 5.972 1.00 94.88 85 ALA A C 1
ATOM 599 O O . ALA A 1 85 ? 5.741 -2.914 6.268 1.00 94.88 85 ALA A O 1
ATOM 600 N N . ALA A 1 86 ? 6.895 -4.738 5.662 1.00 96.06 86 ALA A N 1
ATOM 601 C CA . ALA A 1 86 ? 5.729 -5.619 5.563 1.00 96.06 86 ALA A CA 1
ATOM 602 C C . ALA A 1 86 ? 4.878 -5.625 6.845 1.00 96.06 86 ALA A C 1
ATOM 604 O O . ALA A 1 86 ? 3.653 -5.563 6.767 1.00 96.06 86 ALA A O 1
ATOM 605 N N . GLY A 1 87 ? 5.507 -5.623 8.026 1.00 96.44 87 GLY A N 1
ATOM 606 C CA . GLY A 1 87 ? 4.785 -5.572 9.303 1.00 96.44 87 GLY A CA 1
ATOM 607 C C . GLY A 1 87 ? 3.936 -4.307 9.471 1.00 96.44 87 GLY A C 1
ATOM 608 O O . GLY A 1 87 ? 2.827 -4.378 9.995 1.00 96.44 87 GLY A O 1
ATOM 609 N N . LEU A 1 88 ? 4.416 -3.165 8.968 1.00 95.88 88 LEU A N 1
ATOM 610 C CA . LEU A 1 88 ? 3.702 -1.890 9.041 1.00 95.88 88 LEU A CA 1
ATOM 611 C C . LEU A 1 88 ? 2.504 -1.865 8.077 1.00 95.88 88 LEU A C 1
ATOM 613 O O . LEU A 1 88 ? 1.419 -1.433 8.463 1.00 95.88 88 LEU A O 1
ATOM 617 N N . VAL A 1 89 ? 2.672 -2.377 6.852 1.00 97.25 89 VAL A N 1
ATOM 618 C CA . VAL A 1 89 ? 1.579 -2.461 5.865 1.00 97.25 89 VAL A CA 1
ATOM 619 C C . VAL A 1 89 ? 0.514 -3.470 6.294 1.00 97.25 89 VAL A C 1
ATOM 621 O O . VAL A 1 89 ? -0.676 -3.183 6.176 1.00 97.25 89 VAL A O 1
ATOM 624 N N . ARG A 1 90 ? 0.919 -4.614 6.865 1.00 97.88 90 ARG A N 1
ATOM 625 C CA . ARG A 1 90 ? -0.005 -5.579 7.477 1.00 97.88 90 ARG A CA 1
ATOM 626 C C . ARG A 1 90 ? -0.834 -4.921 8.585 1.00 97.88 90 ARG A C 1
ATOM 628 O O . ARG A 1 90 ? -2.058 -4.969 8.506 1.00 97.88 90 ARG A O 1
ATOM 635 N N . ALA A 1 91 ? -0.189 -4.257 9.547 1.00 96.94 91 ALA A N 1
ATOM 636 C CA . ALA A 1 91 ? -0.873 -3.608 10.668 1.00 96.94 91 ALA A CA 1
ATOM 637 C C . ALA A 1 91 ? -1.855 -2.508 10.216 1.00 96.94 91 ALA A C 1
ATOM 639 O O . ALA A 1 91 ? -2.943 -2.379 10.772 1.00 96.94 91 ALA A O 1
ATOM 640 N N . TRP A 1 92 ? -1.510 -1.741 9.176 1.00 97.00 92 TRP A N 1
ATOM 641 C CA . TRP A 1 92 ? -2.413 -0.753 8.577 1.00 97.00 92 TRP A CA 1
ATOM 642 C C . TRP A 1 92 ? -3.664 -1.398 7.956 1.00 97.00 92 TRP A C 1
ATOM 644 O O . TRP A 1 92 ? -4.777 -0.917 8.177 1.00 97.00 92 TRP A O 1
ATOM 654 N N . ILE A 1 93 ? -3.517 -2.518 7.239 1.00 97.94 93 ILE A N 1
ATOM 655 C CA . ILE A 1 93 ? -4.663 -3.257 6.682 1.00 97.94 93 ILE A CA 1
ATOM 656 C C . ILE A 1 93 ? -5.519 -3.867 7.798 1.00 97.94 93 ILE A C 1
ATOM 658 O O . ILE A 1 93 ? -6.745 -3.773 7.741 1.00 97.94 93 ILE A O 1
ATOM 662 N N . GLU A 1 94 ? -4.894 -4.456 8.820 1.00 97.75 94 GLU A N 1
ATOM 663 C CA . GLU A 1 94 ? -5.565 -5.006 10.008 1.00 97.75 94 GLU A CA 1
ATOM 664 C C . GLU A 1 94 ? -6.377 -3.934 10.754 1.00 97.75 94 GLU A C 1
ATOM 666 O O . GLU A 1 94 ? -7.509 -4.199 11.155 1.00 97.75 94 GLU A O 1
ATOM 671 N N . ALA A 1 95 ? -5.869 -2.699 10.833 1.00 96.44 95 ALA A N 1
ATOM 672 C CA . ALA A 1 95 ? -6.569 -1.532 11.379 1.00 96.44 95 ALA A CA 1
ATOM 673 C C . ALA A 1 95 ? -7.727 -1.006 10.498 1.00 96.44 95 ALA A C 1
ATOM 675 O O . ALA A 1 95 ? -8.314 0.030 10.801 1.00 96.44 95 ALA A O 1
ATOM 676 N N . GLY A 1 96 ? -8.069 -1.698 9.407 1.00 96.62 96 GLY A N 1
ATOM 677 C CA . GLY A 1 96 ? -9.154 -1.324 8.498 1.00 96.62 96 GLY A CA 1
ATOM 678 C C . GLY A 1 96 ? -8.727 -0.452 7.313 1.00 96.62 96 GLY A C 1
ATOM 679 O O . GLY A 1 96 ? -9.593 -0.012 6.558 1.00 96.62 96 GLY A O 1
ATOM 680 N N . ALA A 1 97 ? -7.419 -0.251 7.122 1.00 96.88 97 ALA A N 1
ATOM 681 C CA . ALA A 1 97 ? -6.825 0.594 6.087 1.00 96.88 97 ALA A CA 1
ATOM 682 C C . ALA A 1 97 ? -7.318 2.061 6.105 1.00 96.88 97 ALA A C 1
ATOM 684 O O . ALA A 1 97 ? -7.882 2.511 5.105 1.00 96.88 97 ALA A O 1
ATOM 685 N N . PRO A 1 98 ? -7.129 2.803 7.220 1.00 96.31 98 PRO A N 1
ATOM 686 C CA . PRO A 1 98 ? -7.451 4.232 7.298 1.00 96.31 98 PRO A CA 1
ATOM 687 C C . PRO A 1 98 ? -6.626 5.067 6.303 1.00 96.31 98 PRO A C 1
ATOM 689 O O . PRO A 1 98 ? -5.490 4.713 5.983 1.00 96.31 98 PRO A O 1
ATOM 692 N N . GLU A 1 99 ? -7.199 6.171 5.820 1.00 94.25 99 GLU A N 1
ATOM 693 C CA . GLU A 1 99 ? -6.531 7.143 4.931 1.00 94.25 99 GLU A CA 1
ATOM 694 C C . GLU A 1 99 ? -5.430 7.936 5.655 1.00 94.25 99 GLU A C 1
ATOM 696 O O . GLU A 1 99 ? -5.608 8.207 6.860 1.00 94.25 99 GLU A O 1
#

Organism: NCBI:txid1254432